Protein AF-A0A4Q3VKF6-F1 (afdb_monomer_lite)

Sequence (47 aa):
AQQLYFLELIGCNVNLGNIAPNEVIPLEAMRIGLRGDTFNLYLNKES

Foldseek 3Di:
DVLLVCCVVVHLPDDDPPQDPVCPVVSVCQSVLVDPSNVVVCPPPDD

Structure (mmCIF, N/CA/C/O backbone):
data_AF-A0A4Q3VKF6-F1
#
_entry.id   AF-A0A4Q3VKF6-F1
#
loop_
_atom_site.group_PDB
_atom_site.id
_atom_site.type_symbol
_atom_site.label_atom_id
_atom_site.label_alt_id
_atom_site.label_comp_id
_atom_site.label_asym_id
_atom_site.label_entity_id
_atom_site.label_seq_id
_atom_site.pdbx_PDB_ins_code
_atom_site.Cartn_x
_atom_site.Cartn_y
_atom_site.Cartn_z
_atom_site.occupancy
_atom_site.B_iso_or_equiv
_atom_site.auth_seq_id
_atom_site.auth_comp_id
_atom_site.auth_asym_id
_atom_site.auth_atom_id
_atom_site.pdbx_PDB_model_num
ATOM 1 N N . ALA A 1 1 ? 0.806 10.590 -1.781 1.00 81.50 1 ALA A N 1
ATOM 2 C CA . ALA A 1 1 ? 1.457 10.194 -3.058 1.00 81.50 1 ALA A CA 1
ATOM 3 C C . ALA A 1 1 ? 0.510 9.305 -3.879 1.00 81.50 1 ALA A C 1
ATOM 5 O O . ALA A 1 1 ? -0.508 8.893 -3.339 1.00 81.50 1 ALA A O 1
ATOM 6 N N . GLN A 1 2 ? 0.813 9.001 -5.149 1.00 93.75 2 GLN A N 1
ATOM 7 C CA . GLN A 1 2 ? -0.095 8.276 -6.063 1.00 93.75 2 GLN A CA 1
ATOM 8 C C . GLN A 1 2 ? -0.533 6.889 -5.555 1.00 93.75 2 GLN A C 1
ATOM 10 O O . GLN A 1 2 ? -1.702 6.541 -5.684 1.00 93.75 2 GLN A O 1
ATOM 15 N N . GLN A 1 3 ? 0.376 6.110 -4.954 1.00 96.12 3 GLN A N 1
ATOM 16 C CA . GLN A 1 3 ? 0.047 4.790 -4.394 1.00 96.12 3 GLN A CA 1
ATOM 17 C C . GLN A 1 3 ? -1.017 4.913 -3.289 1.00 96.12 3 GLN A C 1
ATOM 19 O O . GLN A 1 3 ? -2.054 4.259 -3.370 1.00 96.12 3 GLN A O 1
ATOM 24 N N . LEU A 1 4 ? -0.794 5.811 -2.318 1.00 95.75 4 LEU A N 1
ATOM 25 C CA . LEU A 1 4 ? -1.733 6.095 -1.224 1.00 95.75 4 LEU A CA 1
ATOM 26 C C . LEU A 1 4 ? -3.120 6.504 -1.742 1.00 95.75 4 LEU A C 1
ATOM 28 O O . LEU A 1 4 ? -4.123 5.988 -1.270 1.00 95.75 4 LEU A O 1
ATOM 32 N N . TYR A 1 5 ? -3.171 7.363 -2.764 1.00 96.25 5 TYR A N 1
ATOM 33 C CA . TYR A 1 5 ? -4.437 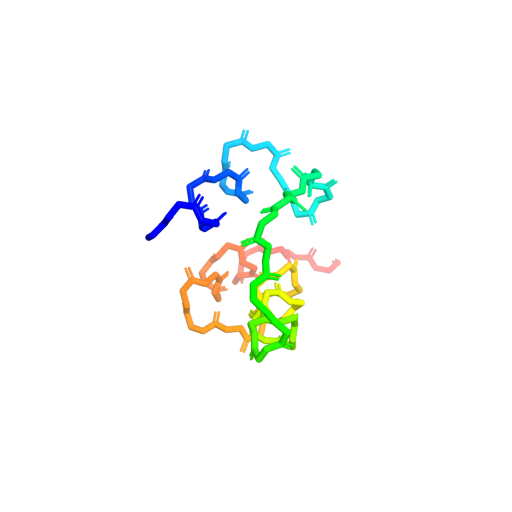7.809 -3.351 1.00 96.25 5 TYR A CA 1
ATOM 34 C C . TYR A 1 5 ? -5.294 6.638 -3.858 1.00 96.25 5 TYR A C 1
ATOM 36 O O . TYR A 1 5 ? -6.483 6.554 -3.559 1.00 96.25 5 TYR A O 1
ATOM 44 N N . PHE A 1 6 ? -4.698 5.699 -4.598 1.00 97.12 6 PHE A N 1
ATOM 45 C CA . PHE A 1 6 ? -5.438 4.542 -5.111 1.00 97.12 6 PHE A CA 1
ATOM 46 C C . PHE A 1 6 ? -5.774 3.512 -4.026 1.00 97.12 6 PHE A C 1
ATOM 48 O O . PHE A 1 6 ? -6.807 2.851 -4.124 1.00 97.12 6 PHE A O 1
ATOM 55 N N . LEU A 1 7 ? -4.941 3.397 -2.988 1.00 95.88 7 LEU A N 1
ATOM 56 C CA . LEU A 1 7 ? -5.220 2.602 -1.789 1.00 95.88 7 LEU A CA 1
ATOM 57 C C . LEU A 1 7 ? -6.473 3.101 -1.053 1.00 95.88 7 LEU A C 1
ATOM 59 O O . LEU A 1 7 ? -7.302 2.285 -0.660 1.00 95.88 7 LEU A O 1
ATOM 63 N N . GLU A 1 8 ? -6.633 4.415 -0.903 1.00 94.56 8 GLU A N 1
ATOM 64 C CA . GLU A 1 8 ? -7.808 5.029 -0.267 1.00 94.56 8 GLU A CA 1
ATOM 65 C C . GLU A 1 8 ? -9.054 4.967 -1.161 1.00 94.56 8 GLU A C 1
ATOM 67 O O . GLU A 1 8 ? -10.151 4.709 -0.671 1.00 94.56 8 GLU A O 1
ATOM 72 N N . LEU A 1 9 ? -8.891 5.168 -2.474 1.00 95.81 9 LEU A N 1
ATOM 73 C CA . LEU A 1 9 ? -10.006 5.202 -3.423 1.00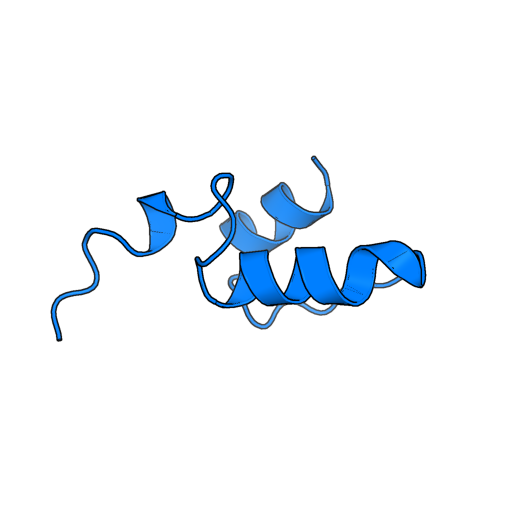 95.81 9 LEU A CA 1
ATOM 74 C C . LEU A 1 9 ? -10.602 3.815 -3.716 1.00 95.81 9 LEU A C 1
ATOM 76 O O . LEU A 1 9 ? -11.817 3.683 -3.830 1.00 95.81 9 LEU A O 1
ATOM 80 N N . ILE A 1 10 ? -9.755 2.799 -3.904 1.00 96.25 10 ILE A N 1
ATOM 81 C CA . ILE A 1 10 ? -10.161 1.460 -4.379 1.00 96.25 10 ILE A CA 1
ATOM 82 C C . ILE A 1 10 ? -10.033 0.407 -3.269 1.00 96.25 10 ILE A C 1
ATOM 84 O O . ILE A 1 10 ? -10.706 -0.624 -3.299 1.00 96.25 10 ILE A O 1
ATOM 88 N N . GLY A 1 11 ? -9.190 0.658 -2.270 1.00 94.50 11 GLY A N 1
ATOM 89 C CA . GLY A 1 11 ? -8.907 -0.265 -1.180 1.00 94.50 11 GLY A CA 1
ATOM 90 C C . GLY A 1 11 ? -7.581 -1.008 -1.340 1.00 94.50 11 GLY A C 1
ATOM 91 O O . GLY A 1 11 ? -6.877 -0.933 -2.349 1.00 94.50 11 GLY A O 1
ATOM 92 N N . CYS A 1 12 ? -7.241 -1.785 -0.313 1.00 95.19 12 CYS A N 1
ATOM 93 C CA . CYS A 1 12 ? -5.915 -2.386 -0.156 1.00 95.19 12 CYS A CA 1
ATOM 94 C C . CYS A 1 12 ? -5.577 -3.519 -1.131 1.00 95.19 12 CYS A C 1
ATOM 96 O O . CYS A 1 12 ? -4.424 -3.932 -1.179 1.00 95.19 12 CYS A O 1
ATOM 98 N N . ASN A 1 13 ? -6.525 -3.961 -1.961 1.00 96.00 13 ASN A N 1
ATOM 99 C CA . ASN A 1 13 ? -6.314 -4.963 -3.015 1.00 96.00 13 ASN A CA 1
ATOM 100 C C . ASN A 1 13 ? -6.202 -4.346 -4.420 1.00 96.00 13 ASN A C 1
ATOM 102 O O . ASN A 1 13 ? -6.244 -5.062 -5.416 1.00 96.00 13 ASN A O 1
ATOM 106 N N . VAL A 1 14 ? -6.063 -3.019 -4.525 1.00 97.50 14 VAL A N 1
ATOM 107 C CA . VAL A 1 14 ? -5.913 -2.332 -5.814 1.00 97.50 14 VAL A CA 1
ATOM 108 C C . VAL A 1 14 ? -4.680 -2.817 -6.582 1.00 97.50 14 VAL A C 1
ATOM 110 O O . VAL A 1 14 ? -3.592 -2.955 -6.014 1.00 97.50 14 VAL A O 1
ATOM 113 N N . ASN A 1 15 ? -4.837 -3.034 -7.888 1.00 97.56 15 ASN A N 1
ATOM 114 C CA . ASN A 1 15 ? -3.730 -3.351 -8.786 1.00 97.56 15 ASN A C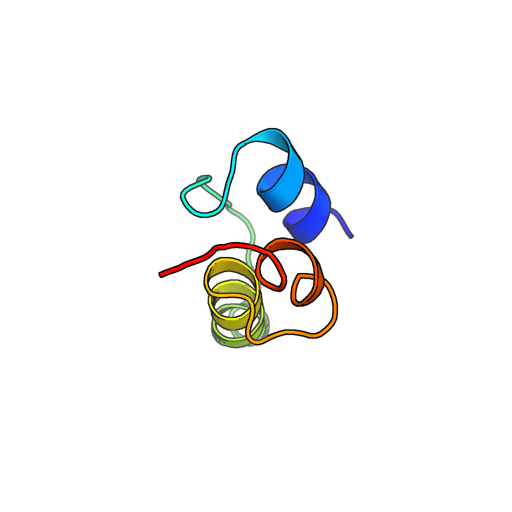A 1
ATOM 115 C C . ASN A 1 15 ? -2.917 -2.083 -9.077 1.00 97.56 15 ASN A C 1
ATOM 117 O O . ASN A 1 15 ? -3.477 -1.076 -9.506 1.00 97.56 15 ASN A O 1
ATOM 121 N N . LEU A 1 16 ? -1.601 -2.131 -8.865 1.00 97.56 16 LEU A N 1
ATOM 122 C CA . LEU A 1 16 ? -0.689 -1.014 -9.124 1.00 97.56 16 LEU A CA 1
ATOM 123 C C . LEU A 1 16 ? 0.489 -1.497 -9.974 1.00 97.56 16 LEU A C 1
ATOM 125 O O . LEU A 1 16 ? 1.078 -2.536 -9.683 1.00 97.56 16 LEU A O 1
ATOM 129 N N . GLY A 1 17 ? 0.817 -0.740 -11.020 1.00 96.31 17 GLY A N 1
ATOM 130 C CA . GLY A 1 17 ? 1.991 -0.953 -11.870 1.00 96.31 17 GLY A CA 1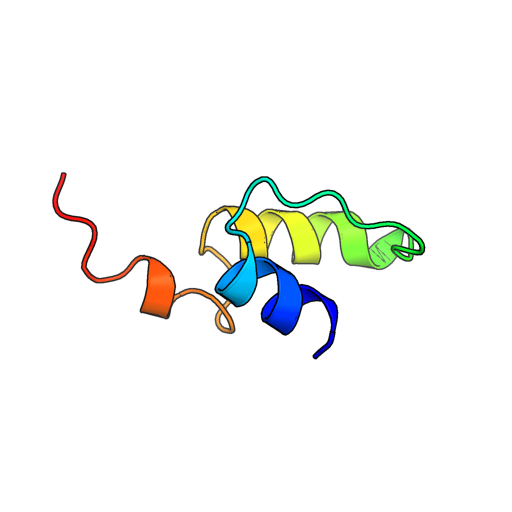
ATOM 131 C C . GLY A 1 17 ? 3.073 0.101 -11.627 1.00 96.31 17 GLY A C 1
ATOM 132 O O . GLY A 1 17 ? 2.884 1.009 -10.820 1.00 96.31 17 GLY A O 1
ATOM 133 N N . ASN A 1 18 ? 4.195 -0.005 -12.348 1.00 96.50 18 ASN A N 1
ATOM 134 C CA . ASN A 1 18 ? 5.342 0.916 -12.259 1.00 96.50 18 ASN A CA 1
ATOM 135 C C . ASN A 1 18 ? 5.888 1.111 -10.832 1.00 96.50 18 ASN A C 1
ATOM 137 O O . ASN A 1 18 ? 6.369 2.186 -10.483 1.00 96.50 18 ASN A O 1
ATOM 141 N N . ILE A 1 19 ? 5.814 0.066 -10.009 1.00 96.69 19 ILE A N 1
ATOM 142 C CA . ILE A 1 19 ? 6.384 0.073 -8.663 1.00 96.69 19 ILE A CA 1
ATOM 143 C C . ILE A 1 19 ? 7.883 -0.176 -8.779 1.00 96.69 19 ILE A C 1
ATOM 145 O O . ILE A 1 19 ? 8.307 -1.190 -9.340 1.00 96.69 19 ILE A O 1
ATOM 149 N N . ALA A 1 20 ? 8.691 0.747 -8.262 1.00 97.38 20 ALA A N 1
ATOM 150 C CA . ALA A 1 20 ? 10.130 0.548 -8.218 1.00 97.38 20 ALA A CA 1
ATOM 151 C C . ALA A 1 20 ? 10.466 -0.642 -7.291 1.00 97.38 20 ALA A C 1
ATOM 153 O O . ALA A 1 20 ? 9.792 -0.827 -6.275 1.00 97.38 20 ALA A O 1
ATOM 154 N N . PRO A 1 21 ? 11.502 -1.455 -7.580 1.00 97.81 21 PRO A N 1
ATOM 155 C CA . PRO A 1 21 ? 11.801 -2.649 -6.780 1.00 97.81 21 PRO A CA 1
ATOM 156 C C . PRO A 1 21 ? 11.992 -2.375 -5.278 1.00 97.81 21 PRO A C 1
ATOM 158 O O . PRO A 1 21 ? 11.610 -3.185 -4.438 1.00 97.81 21 PRO A O 1
ATOM 161 N N . ASN A 1 22 ? 12.538 -1.210 -4.928 1.00 97.94 22 ASN A N 1
ATOM 162 C CA . ASN A 1 22 ? 12.737 -0.758 -3.549 1.00 97.94 22 ASN A CA 1
ATOM 163 C C . ASN A 1 22 ? 11.448 -0.280 -2.850 1.00 97.94 22 ASN A C 1
ATOM 165 O O . ASN A 1 22 ? 11.451 -0.105 -1.634 1.00 97.94 22 ASN A O 1
ATOM 169 N N . GLU A 1 23 ? 10.356 -0.071 -3.584 1.00 97.00 23 GLU A N 1
ATOM 170 C CA . GLU A 1 23 ? 9.064 0.359 -3.041 1.00 97.00 23 GLU A CA 1
ATOM 171 C C . GLU A 1 23 ? 8.105 -0.800 -2.755 1.00 97.00 23 GLU A C 1
ATOM 173 O O . GLU A 1 23 ? 7.061 -0.580 -2.149 1.00 97.00 23 GLU A O 1
ATOM 178 N N . VAL A 1 24 ? 8.458 -2.041 -3.107 1.00 96.88 24 VAL A N 1
ATOM 179 C CA . VAL A 1 24 ? 7.583 -3.209 -2.912 1.00 96.88 24 VAL A CA 1
ATOM 180 C C . VAL A 1 24 ? 7.252 -3.440 -1.432 1.00 96.88 24 VAL A C 1
ATOM 182 O O . VAL A 1 24 ? 6.080 -3.551 -1.080 1.00 96.88 24 VAL A O 1
ATOM 185 N N . ILE A 1 25 ? 8.256 -3.455 -0.548 1.00 98.06 25 ILE A N 1
ATOM 186 C CA . ILE A 1 25 ? 8.034 -3.624 0.900 1.00 98.06 25 ILE A C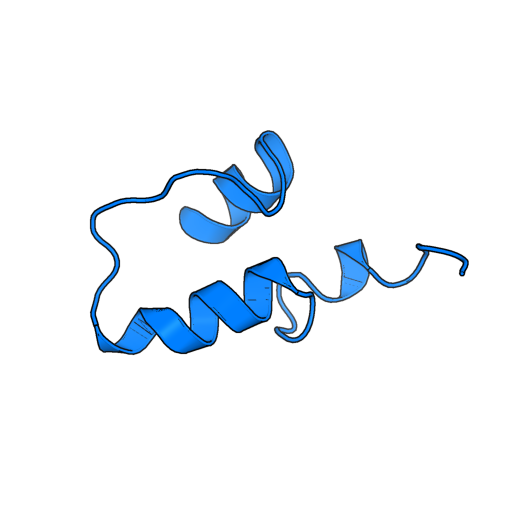A 1
ATOM 187 C C . ILE A 1 25 ? 7.286 -2.421 1.505 1.00 98.06 25 ILE A C 1
ATOM 189 O O . ILE A 1 25 ? 6.308 -2.635 2.223 1.00 98.06 25 ILE A O 1
ATOM 193 N N . PRO A 1 26 ? 7.657 -1.159 1.201 1.00 96.88 26 PRO A N 1
ATOM 194 C CA . PRO A 1 26 ? 6.866 -0.004 1.619 1.00 96.88 26 PRO A CA 1
ATOM 195 C C . PRO A 1 26 ? 5.412 -0.008 1.124 1.00 96.88 26 PRO A C 1
ATOM 197 O O . PRO A 1 26 ? 4.540 0.487 1.838 1.00 96.88 26 PRO A O 1
ATOM 200 N N . LEU A 1 27 ? 5.141 -0.527 -0.078 1.00 96.94 27 LEU A N 1
ATOM 201 C CA . LEU A 1 27 ? 3.789 -0.673 -0.614 1.00 96.94 27 LEU A CA 1
ATOM 202 C C . LEU A 1 27 ? 3.001 -1.730 0.156 1.00 96.94 27 LEU A C 1
ATOM 204 O O . LEU A 1 27 ? 1.858 -1.475 0.526 1.00 96.94 27 LEU A O 1
ATOM 208 N N . GLU A 1 28 ? 3.607 -2.880 0.444 1.00 97.56 28 GLU A N 1
ATOM 209 C CA . GLU A 1 28 ? 2.956 -3.910 1.253 1.00 97.56 28 GLU A CA 1
ATOM 210 C C . GLU A 1 28 ? 2.642 -3.386 2.656 1.00 97.56 28 GLU A C 1
ATOM 212 O O . GLU A 1 28 ? 1.508 -3.498 3.108 1.00 97.56 28 GLU A O 1
ATOM 217 N N . ALA A 1 29 ? 3.581 -2.679 3.295 1.00 97.62 29 ALA A N 1
ATOM 218 C CA . ALA A 1 29 ? 3.343 -2.033 4.584 1.00 97.62 29 ALA A CA 1
ATOM 219 C C . ALA A 1 29 ? 2.165 -1.040 4.545 1.00 97.62 29 ALA A C 1
ATOM 221 O O . ALA A 1 29 ? 1.440 -0.929 5.532 1.00 97.62 29 ALA A O 1
ATOM 222 N N . MET A 1 30 ? 1.933 -0.349 3.420 1.00 96.56 30 MET A N 1
ATOM 223 C CA . MET A 1 30 ? 0.724 0.467 3.239 1.00 96.56 30 MET A CA 1
ATOM 224 C C . MET A 1 30 ? -0.546 -0.377 3.125 1.00 96.56 30 MET A C 1
ATOM 226 O O . MET A 1 30 ? -1.562 -0.044 3.733 1.00 96.56 30 MET A O 1
ATOM 230 N N . ARG A 1 31 ? -0.506 -1.483 2.369 1.00 96.12 31 ARG A N 1
ATOM 231 C CA . ARG A 1 31 ? -1.664 -2.372 2.182 1.00 96.12 31 ARG A CA 1
ATOM 232 C C . ARG A 1 31 ? -2.174 -2.941 3.498 1.00 96.12 31 ARG A C 1
ATOM 234 O O . ARG A 1 31 ? -3.384 -3.052 3.654 1.00 96.12 31 ARG A O 1
ATOM 241 N N . ILE A 1 32 ? -1.286 -3.243 4.442 1.00 95.88 32 ILE A N 1
ATOM 242 C CA . ILE A 1 32 ? -1.645 -3.832 5.744 1.00 95.88 32 ILE A CA 1
ATOM 243 C C . ILE A 1 32 ? -1.648 -2.830 6.909 1.00 95.88 32 ILE A C 1
ATOM 245 O O . ILE A 1 32 ? -1.755 -3.236 8.062 1.00 95.88 32 ILE A O 1
ATOM 249 N N . GLY A 1 33 ? -1.526 -1.525 6.639 1.00 94.81 33 GLY A N 1
ATOM 250 C CA . GLY A 1 33 ? -1.623 -0.487 7.673 1.00 94.81 33 GLY A CA 1
ATOM 251 C C . GLY A 1 33 ? -0.401 -0.346 8.589 1.00 94.81 33 GLY A C 1
ATOM 252 O O . GLY A 1 33 ? -0.474 0.356 9.594 1.00 94.81 33 GLY A O 1
ATOM 253 N N . LEU A 1 34 ? 0.733 -0.965 8.252 1.00 96.25 34 LEU A N 1
ATOM 254 C CA . LEU A 1 34 ? 1.984 -0.882 9.019 1.00 96.25 34 LEU A CA 1
ATOM 255 C C . LEU A 1 34 ? 2.870 0.315 8.639 1.00 96.25 34 LEU A C 1
ATOM 257 O O . LEU A 1 34 ? 3.889 0.559 9.283 1.00 96.25 34 LEU A O 1
ATOM 261 N N . ARG A 1 35 ? 2.503 1.079 7.605 1.00 95.00 35 ARG A N 1
ATOM 262 C CA . ARG A 1 35 ? 3.150 2.353 7.269 1.00 95.00 35 ARG A CA 1
ATOM 263 C C . ARG A 1 35 ? 2.335 3.523 7.815 1.00 95.00 35 ARG A C 1
ATOM 265 O O . ARG A 1 35 ? 1.110 3.526 7.700 1.00 95.00 35 ARG A O 1
ATOM 272 N N . GLY A 1 36 ? 3.022 4.539 8.344 1.00 93.69 36 GLY A N 1
ATOM 273 C CA . GLY A 1 36 ? 2.394 5.716 8.962 1.00 93.69 36 GLY A CA 1
ATOM 274 C C . GLY A 1 36 ? 1.349 6.407 8.079 1.00 93.69 36 GLY A C 1
ATOM 275 O O . GLY A 1 36 ? 0.309 6.817 8.583 1.00 93.69 36 GLY A O 1
ATOM 276 N N . ASP A 1 37 ? 1.572 6.433 6.762 1.00 93.38 37 ASP A N 1
ATOM 277 C CA . ASP A 1 37 ? 0.653 7.021 5.776 1.00 93.38 37 ASP A CA 1
ATOM 278 C C . ASP A 1 37 ? -0.739 6.356 5.752 1.00 93.38 37 ASP A C 1
ATOM 280 O O . ASP A 1 37 ? -1.725 6.994 5.404 1.00 93.38 37 ASP A O 1
ATOM 284 N N . THR A 1 38 ? -0.832 5.082 6.137 1.00 93.94 38 THR A N 1
ATOM 285 C CA . THR A 1 38 ? -2.073 4.284 6.131 1.00 93.94 38 THR A CA 1
ATOM 286 C C . THR A 1 38 ? -2.510 3.828 7.520 1.00 93.94 38 THR A C 1
ATOM 288 O O . THR A 1 38 ? -3.553 3.194 7.649 1.00 93.94 38 THR A O 1
ATOM 291 N N . PHE A 1 39 ? -1.740 4.134 8.567 1.00 91.75 39 PHE A N 1
ATOM 292 C CA . PHE A 1 39 ? -1.989 3.662 9.934 1.00 91.75 39 PHE A CA 1
ATOM 293 C C . PHE A 1 39 ? -3.399 4.028 10.426 1.00 91.75 39 PHE A C 1
ATOM 295 O O . PHE A 1 39 ? -4.125 3.192 10.961 1.00 91.75 39 PHE A O 1
ATOM 302 N N . ASN A 1 40 ? -3.842 5.258 10.145 1.00 90.19 40 ASN A N 1
ATOM 303 C CA . ASN A 1 40 ? -5.165 5.733 10.554 1.00 90.19 40 ASN A CA 1
ATOM 304 C C . ASN A 1 40 ? -6.327 5.012 9.850 1.00 90.19 40 ASN A C 1
ATOM 306 O O . ASN A 1 40 ? -7.413 4.935 10.419 1.00 90.19 40 ASN A O 1
ATOM 310 N N . LEU A 1 41 ? -6.109 4.434 8.660 1.00 88.81 41 LEU A N 1
ATOM 311 C CA . LEU A 1 41 ? -7.128 3.642 7.954 1.00 88.81 41 LEU A CA 1
ATOM 312 C C . LEU A 1 41 ?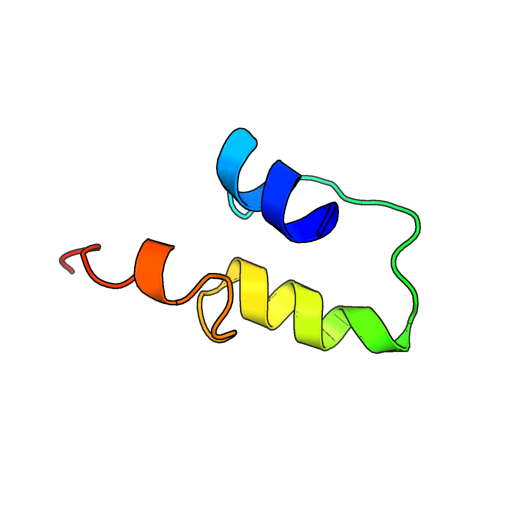 -7.477 2.340 8.700 1.00 88.81 41 LEU A C 1
ATOM 314 O O . LEU A 1 41 ? -8.484 1.700 8.397 1.00 88.81 41 LEU A O 1
ATOM 318 N N . TYR A 1 42 ? -6.642 1.942 9.664 1.00 89.44 42 TYR A N 1
ATOM 319 C CA . TYR A 1 42 ? -6.745 0.686 10.402 1.00 89.44 42 TYR A CA 1
ATOM 320 C C . TYR A 1 42 ? -7.017 0.861 11.903 1.00 89.44 42 TYR A C 1
ATOM 322 O O . TYR A 1 42 ? -7.325 -0.125 12.563 1.00 89.44 42 TYR A O 1
ATOM 330 N N . LEU A 1 43 ? -6.983 2.089 12.439 1.00 86.38 43 LEU A N 1
ATOM 331 C CA . LEU A 1 43 ? -7.173 2.364 13.874 1.00 86.38 43 LEU A CA 1
ATOM 332 C C . LEU A 1 43 ? -8.556 1.973 14.424 1.00 86.38 43 LEU A C 1
ATOM 334 O O . LEU A 1 43 ? -8.657 1.629 15.595 1.00 86.38 43 LEU A O 1
ATOM 338 N N . ASN A 1 44 ? -9.602 2.017 13.593 1.00 74.44 44 ASN A N 1
ATOM 339 C CA . ASN A 1 44 ? -10.993 1.793 14.019 1.00 74.44 44 ASN A CA 1
ATOM 340 C C . ASN A 1 44 ? -11.610 0.510 13.440 1.00 74.44 44 ASN A C 1
ATOM 342 O O . ASN A 1 44 ? -12.831 0.353 13.451 1.00 74.44 44 ASN A O 1
ATOM 346 N N . LYS A 1 45 ? -10.797 -0.398 12.888 1.00 64.31 45 LYS A N 1
ATOM 347 C CA . LYS A 1 45 ? -11.281 -1.738 12.537 1.00 64.31 45 LYS A CA 1
ATOM 348 C C . LYS A 1 45 ? -11.377 -2.547 13.830 1.00 64.31 45 LYS A C 1
ATOM 350 O O . LYS A 1 45 ? -10.399 -3.166 14.238 1.00 64.31 45 LYS A O 1
ATOM 355 N N . GLU A 1 46 ? -12.528 -2.476 14.499 1.00 62.12 46 GLU A N 1
ATOM 356 C CA . GLU A 1 46 ? -12.836 -3.381 15.611 1.00 62.12 46 GLU A CA 1
ATOM 357 C C . GLU A 1 46 ? -12.735 -4.840 15.138 1.00 62.12 46 GLU A C 1
ATOM 359 O O . GLU A 1 46 ? -13.054 -5.151 13.986 1.00 62.12 46 GLU A O 1
ATOM 364 N N . SER A 1 47 ? -12.194 -5.693 16.013 1.00 56.34 47 SER A N 1
ATOM 365 C CA . SER A 1 47 ? -11.971 -7.128 15.774 1.00 56.34 47 SER A CA 1
ATOM 366 C C . SER A 1 47 ? -13.258 -7.936 15.856 1.00 56.34 47 SER A C 1
ATOM 368 O O . SER A 1 47 ? -14.096 -7.603 16.721 1.00 56.34 47 SER A O 1
#

Radius of gyration: 10.65 Å; chains: 1; bounding box: 26×17×28 Å

Secondary structure (DSSP, 8-state):
-HHHHHHHHH-TT-------GGGHHHHHHHHTT-SHHHHTTTTT---

pLDDT: mean 92.43, std 9.34, range [56.34, 98.06]